Protein AF-S3P0V4-F1 (afdb_monomer_lite)

Secondary structure (DSSP, 8-state):
--HHHHHHHTT------SSPPP-----HHHHHHHHHHHHHHHHHS-HHHHHHHHHHHHHHTS---HHHHHHHHTS-HHHHHHHHHHHHHHHHHHHT-----S--

Radius of gyration: 16.12 Å; chains: 1; bounding box: 32×34×45 Å

pLDDT: mean 82.5, std 16.42, range [32.19, 96.06]

Foldseek 3Di:
DPVVVVCVVVPPPPLPAPADADPDPDDVVNVVVVVVVLVVCCVPDDPLLVVLSVLLCCCRPSNDDLVVVCVVVVHDSVVSVVSPVVNVVVVCVVVVPPDPPDDD

Sequence (104 aa):
MLGHLIDTANGIVVDKRERVAPLCKITDSHADAVSDMLEDLMKIENEKVKKWLKVVVMFYVEFKSEATIAKKLGVSEYSVTRDKMLGMVRLATKYKFRSRIIGA

Organism: NCBI:txid421052

Structure (mmCIF, N/CA/C/O backbone):
data_AF-S3P0V4-F1
#
_entry.id   AF-S3P0V4-F1
#
loop_
_atom_site.group_PDB
_atom_site.id
_atom_site.type_symbol
_atom_site.label_atom_id
_atom_site.label_alt_id
_atom_site.label_comp_id
_atom_site.label_asym_id
_atom_site.label_entity_id
_atom_site.label_seq_id
_atom_site.pdbx_PDB_ins_code
_atom_site.Cartn_x
_atom_site.Cartn_y
_atom_site.Cartn_z
_atom_site.occupancy
_atom_site.B_iso_or_equiv
_atom_site.auth_seq_id
_atom_site.auth_comp_id
_atom_site.auth_asym_id
_atom_site.auth_atom_id
_atom_site.pdbx_PDB_model_num
ATOM 1 N N . MET A 1 1 ? -1.364 16.257 -26.111 1.00 50.22 1 MET A N 1
ATOM 2 C CA . MET A 1 1 ? -2.384 15.350 -25.532 1.00 50.22 1 MET A CA 1
ATOM 3 C C . MET A 1 1 ? -2.886 14.254 -26.485 1.00 50.22 1 MET A C 1
ATOM 5 O O . MET A 1 1 ? -3.513 13.333 -25.992 1.00 50.22 1 MET A O 1
ATOM 9 N N . LEU A 1 2 ? -2.583 14.275 -27.795 1.00 50.94 2 LEU A N 1
ATOM 10 C CA . LEU A 1 2 ? -3.009 13.222 -28.742 1.00 50.94 2 LEU A CA 1
ATOM 11 C C . LEU A 1 2 ? -2.104 11.970 -28.782 1.00 50.94 2 LEU A C 1
ATOM 13 O O . LEU A 1 2 ? -2.609 10.879 -29.014 1.00 50.94 2 LEU A O 1
ATOM 17 N N . GLY A 1 3 ? -0.80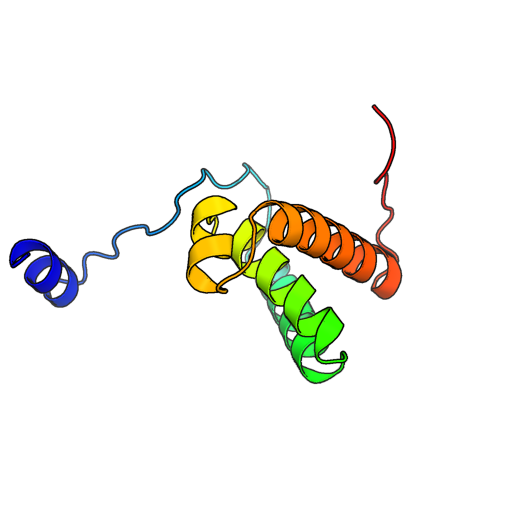0 12.093 -28.498 1.00 52.12 3 GLY A N 1
ATOM 18 C CA . GLY A 1 3 ? 0.141 10.958 -28.548 1.00 52.12 3 GLY A CA 1
ATOM 19 C C . GLY A 1 3 ? -0.162 9.843 -27.538 1.00 52.12 3 GLY A C 1
ATOM 20 O O . GLY A 1 3 ? -0.197 8.676 -27.903 1.00 52.12 3 GLY A O 1
ATOM 21 N N . HIS A 1 4 ? -0.521 10.196 -26.298 1.00 54.59 4 HIS A N 1
ATOM 22 C CA . HIS A 1 4 ? -0.850 9.207 -25.262 1.00 54.59 4 HIS A CA 1
ATOM 23 C C . HIS A 1 4 ? -2.091 8.355 -25.570 1.00 54.59 4 HIS A C 1
ATOM 25 O O . HIS A 1 4 ? -2.173 7.217 -25.112 1.00 54.59 4 HIS A O 1
ATOM 31 N N . LEU A 1 5 ? -3.056 8.878 -26.335 1.00 53.41 5 LEU A N 1
ATOM 32 C CA . LEU A 1 5 ? -4.230 8.106 -26.757 1.00 53.41 5 LEU A CA 1
ATOM 33 C C . LEU A 1 5 ? -3.859 7.069 -27.827 1.00 53.41 5 LEU A C 1
ATOM 35 O O . LEU A 1 5 ? -4.392 5.963 -27.808 1.00 53.41 5 LEU A O 1
ATOM 39 N N . ILE A 1 6 ? -2.904 7.399 -28.701 1.00 54.59 6 ILE A N 1
ATOM 40 C CA . ILE A 1 6 ? -2.381 6.497 -29.735 1.00 54.59 6 ILE A CA 1
ATOM 41 C C . ILE A 1 6 ? -1.528 5.388 -29.098 1.00 54.59 6 ILE A C 1
ATOM 43 O O . ILE A 1 6 ? -1.699 4.221 -29.437 1.00 54.59 6 ILE A O 1
ATOM 47 N N . ASP A 1 7 ? -0.701 5.714 -28.100 1.00 49.97 7 ASP A N 1
ATOM 48 C CA . ASP A 1 7 ? 0.094 4.717 -27.361 1.00 49.97 7 ASP A CA 1
ATOM 49 C C . ASP A 1 7 ? -0.784 3.750 -26.550 1.00 49.97 7 ASP A C 1
ATOM 51 O O . ASP A 1 7 ? -0.477 2.563 -26.440 1.00 49.97 7 ASP A O 1
ATOM 55 N N . THR A 1 8 ? -1.920 4.241 -26.036 1.00 54.81 8 THR A N 1
ATOM 56 C CA . THR A 1 8 ? -2.909 3.412 -25.328 1.00 54.81 8 THR A CA 1
ATOM 57 C C . THR A 1 8 ? -3.647 2.467 -26.286 1.00 54.81 8 THR A C 1
ATOM 59 O O . THR A 1 8 ? -3.943 1.335 -25.911 1.00 54.81 8 THR A O 1
ATOM 62 N N . ALA A 1 9 ? -3.915 2.892 -27.527 1.00 53.53 9 ALA A N 1
ATOM 63 C CA . ALA A 1 9 ? -4.542 2.056 -28.556 1.00 53.53 9 ALA A CA 1
ATOM 64 C C . ALA A 1 9 ? -3.581 1.008 -29.155 1.00 53.53 9 ALA A C 1
ATOM 66 O O . ALA A 1 9 ? -4.020 -0.071 -29.545 1.00 53.53 9 ALA A O 1
ATOM 67 N N . ASN A 1 10 ? -2.274 1.294 -29.178 1.00 51.91 10 ASN A N 1
ATOM 68 C CA . ASN A 1 10 ? -1.232 0.421 -29.733 1.00 51.91 10 ASN A CA 1
ATOM 69 C C . ASN A 1 10 ? -0.665 -0.610 -28.734 1.00 51.91 10 ASN A C 1
ATOM 71 O O . ASN A 1 10 ? 0.336 -1.261 -29.026 1.00 51.91 10 ASN A O 1
ATOM 75 N N . GLY A 1 11 ? -1.274 -0.769 -27.554 1.00 48.06 11 GLY A N 1
ATOM 76 C CA . GLY A 1 11 ? -0.865 -1.786 -26.576 1.00 48.06 11 GLY A CA 1
ATOM 77 C C . GLY A 1 11 ? 0.485 -1.516 -25.901 1.00 48.06 11 GLY A C 1
ATOM 78 O O . GLY A 1 11 ? 1.044 -2.415 -25.272 1.00 48.06 11 GLY A O 1
ATOM 79 N N . ILE A 1 12 ? 1.013 -0.291 -25.997 1.00 52.91 12 ILE A N 1
ATOM 80 C CA . ILE A 1 12 ? 2.235 0.098 -25.295 1.00 52.91 12 ILE A CA 1
ATOM 81 C C . ILE A 1 12 ? 1.869 0.270 -23.820 1.00 52.91 12 ILE A C 1
ATOM 83 O O . ILE A 1 12 ? 1.309 1.285 -23.400 1.00 52.91 12 ILE A O 1
ATOM 87 N N . VAL A 1 13 ? 2.160 -0.755 -23.017 1.00 57.25 13 VAL A N 1
ATOM 88 C CA . VAL A 1 13 ? 2.010 -0.707 -21.560 1.00 57.25 13 VAL A CA 1
ATOM 89 C C . VAL A 1 13 ? 3.055 0.265 -21.015 1.00 57.25 13 VAL A C 1
ATOM 91 O O . VAL A 1 13 ? 4.194 -0.101 -20.741 1.00 57.25 13 VAL A O 1
ATOM 94 N N . VAL A 1 14 ? 2.676 1.537 -20.898 1.00 62.88 14 VAL A N 1
ATOM 95 C CA . VAL A 1 14 ? 3.517 2.550 -20.261 1.00 62.88 14 VAL A CA 1
ATOM 96 C C . VAL A 1 14 ? 3.599 2.220 -18.778 1.00 62.88 14 VAL A C 1
ATOM 98 O O . VAL A 1 14 ? 2.584 2.216 -18.077 1.00 62.88 14 VAL A O 1
ATOM 101 N N . ASP A 1 15 ? 4.812 1.951 -18.305 1.00 71.06 15 ASP A N 1
ATOM 102 C CA . ASP A 1 15 ? 5.086 1.796 -16.885 1.00 71.06 15 ASP A CA 1
ATOM 103 C C . ASP A 1 15 ? 4.685 3.082 -16.143 1.00 71.06 15 ASP A C 1
ATOM 105 O O . ASP A 1 15 ? 5.227 4.160 -16.387 1.00 71.06 15 ASP A O 1
ATOM 109 N N . LYS A 1 16 ? 3.688 2.979 -15.257 1.00 81.12 16 LYS A N 1
ATOM 110 C CA . LYS A 1 16 ? 3.168 4.111 -14.472 1.00 81.12 16 LYS A CA 1
ATOM 111 C C . LYS A 1 16 ? 3.828 4.226 -13.100 1.00 81.12 16 LYS A C 1
ATOM 113 O O . LYS A 1 16 ? 3.356 5.021 -12.280 1.00 81.12 16 LYS A O 1
ATOM 118 N N . ARG A 1 17 ? 4.852 3.425 -12.806 1.00 82.69 17 ARG A N 1
ATOM 119 C CA . ARG A 1 17 ? 5.587 3.503 -11.542 1.00 82.69 17 ARG A CA 1
ATOM 120 C C . ARG A 1 17 ? 6.342 4.827 -11.467 1.00 82.69 17 ARG A C 1
ATOM 122 O O . ARG A 1 17 ? 6.987 5.250 -12.416 1.00 82.69 17 ARG A O 1
ATOM 129 N N . GLU A 1 18 ? 6.251 5.489 -10.320 1.00 89.19 18 GLU A N 1
ATOM 130 C CA . GLU A 1 18 ? 6.987 6.735 -10.045 1.00 89.19 18 GLU A CA 1
ATOM 131 C C . GLU A 1 18 ? 8.268 6.467 -9.256 1.00 89.19 18 GLU A C 1
ATOM 133 O O . GLU A 1 18 ? 9.124 7.338 -9.120 1.00 89.19 18 GLU A O 1
ATOM 138 N N . ARG A 1 19 ? 8.383 5.261 -8.698 1.00 88.94 19 ARG A N 1
ATOM 139 C CA . ARG A 1 19 ? 9.516 4.819 -7.896 1.00 88.94 19 ARG A CA 1
ATOM 140 C C . ARG A 1 19 ? 10.019 3.483 -8.418 1.00 88.94 19 ARG A C 1
ATOM 142 O O . ARG A 1 19 ? 9.250 2.647 -8.887 1.00 88.94 19 ARG A O 1
ATOM 149 N N . VAL A 1 20 ? 11.324 3.282 -8.293 1.00 82.12 20 VAL A N 1
ATOM 150 C CA . VAL A 1 20 ? 11.972 2.019 -8.645 1.00 82.12 20 VAL A CA 1
ATOM 151 C C . VAL A 1 20 ? 11.527 0.937 -7.661 1.00 82.12 20 VAL A C 1
ATOM 153 O O . VAL A 1 20 ? 11.511 1.155 -6.446 1.00 82.12 20 VAL A O 1
ATOM 156 N N . ALA A 1 21 ? 11.154 -0.227 -8.191 1.00 81.00 21 ALA A N 1
ATOM 157 C CA . ALA A 1 21 ? 10.827 -1.384 -7.372 1.00 81.00 21 ALA A CA 1
ATOM 158 C C . ALA A 1 21 ? 12.086 -1.921 -6.667 1.00 81.00 21 ALA A C 1
ATOM 160 O O . ALA A 1 21 ? 13.161 -1.942 -7.271 1.00 81.00 21 ALA A O 1
ATOM 161 N N . PRO A 1 22 ? 11.989 -2.364 -5.403 1.00 80.06 22 PRO A N 1
ATOM 162 C CA . PRO A 1 22 ? 13.121 -2.969 -4.723 1.00 80.06 22 PRO A CA 1
ATOM 163 C C . PRO A 1 22 ? 13.533 -4.259 -5.437 1.00 80.06 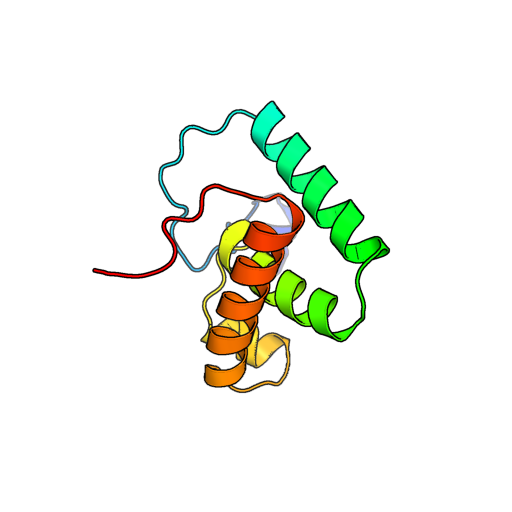22 PRO A C 1
ATOM 165 O O . PRO A 1 22 ? 12.687 -5.043 -5.872 1.00 80.06 22 PRO A O 1
ATOM 168 N N . LEU A 1 23 ? 14.841 -4.499 -5.509 1.00 77.12 23 LEU A N 1
ATOM 169 C CA . LEU A 1 23 ? 15.390 -5.762 -5.989 1.00 77.12 23 LEU A CA 1
ATOM 170 C C . LEU A 1 23 ? 15.073 -6.848 -4.956 1.00 77.12 23 LEU A C 1
ATOM 172 O O . LEU A 1 23 ? 15.777 -7.000 -3.958 1.00 77.12 23 LEU A O 1
ATOM 176 N N . CYS A 1 24 ? 13.979 -7.572 -5.166 1.00 72.25 24 CYS A N 1
ATOM 177 C CA . CYS A 1 24 ? 13.551 -8.657 -4.296 1.00 72.25 24 CYS A CA 1
ATOM 178 C C . CYS A 1 24 ? 13.520 -9.978 -5.065 1.00 72.25 24 CYS A C 1
ATOM 180 O O . CYS A 1 24 ? 13.115 -10.042 -6.222 1.00 72.25 24 CYS A O 1
ATOM 182 N N . LYS A 1 25 ? 13.975 -11.046 -4.403 1.00 76.19 25 LYS A N 1
ATOM 183 C CA . LYS A 1 25 ? 13.851 -12.417 -4.902 1.00 76.19 25 LYS A CA 1
ATOM 184 C C . LYS A 1 25 ? 12.511 -12.974 -4.428 1.00 76.19 25 LYS A C 1
ATOM 186 O O . LYS A 1 25 ? 12.464 -13.721 -3.454 1.00 76.19 25 LYS A O 1
ATOM 191 N N . ILE A 1 26 ? 11.429 -12.541 -5.066 1.00 83.31 26 ILE A N 1
ATOM 192 C CA . ILE A 1 26 ? 10.104 -13.143 -4.894 1.00 83.31 26 ILE A CA 1
ATOM 193 C C . ILE A 1 26 ? 9.789 -14.000 -6.120 1.00 83.31 26 ILE A C 1
ATOM 195 O O . ILE A 1 26 ? 10.213 -13.678 -7.226 1.00 83.31 26 ILE A O 1
ATOM 199 N N . THR A 1 27 ? 9.103 -15.115 -5.902 1.00 89.31 27 THR A N 1
ATOM 200 C CA . THR A 1 27 ? 8.559 -15.964 -6.966 1.00 89.31 27 THR A CA 1
ATOM 201 C C . THR A 1 27 ? 7.106 -15.574 -7.202 1.00 89.31 27 THR A C 1
ATOM 203 O O . THR A 1 27 ? 6.493 -14.961 -6.324 1.00 89.31 27 THR A O 1
ATOM 206 N N . ASP A 1 28 ? 6.535 -15.980 -8.333 1.00 88.25 28 ASP A N 1
ATOM 207 C CA . ASP A 1 28 ? 5.120 -15.732 -8.643 1.00 88.25 28 ASP A CA 1
ATOM 208 C C . ASP A 1 28 ? 4.206 -16.275 -7.534 1.00 88.25 28 ASP A C 1
ATOM 210 O O . ASP A 1 28 ? 3.341 -15.566 -7.038 1.00 88.25 28 ASP A O 1
ATOM 214 N N . SER A 1 29 ? 4.520 -1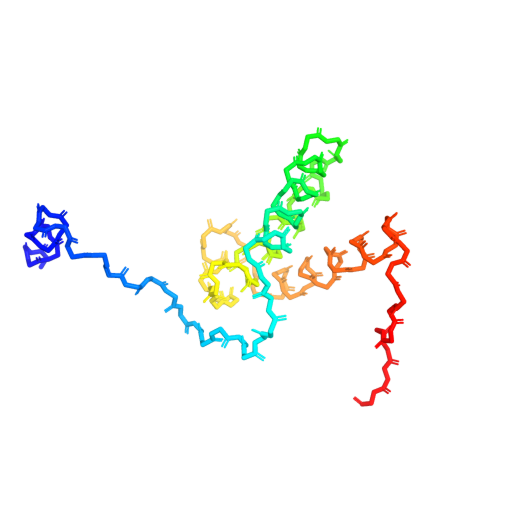7.458 -6.995 1.00 89.69 29 SER A N 1
ATOM 215 C CA . SER A 1 29 ? 3.804 -18.035 -5.849 1.00 89.69 29 SER A CA 1
ATOM 216 C C . SER A 1 29 ? 3.846 -17.177 -4.578 1.00 89.69 29 SER A C 1
ATOM 218 O O . SER A 1 29 ? 2.881 -17.149 -3.816 1.00 89.69 29 SER A O 1
ATOM 220 N N . HIS A 1 30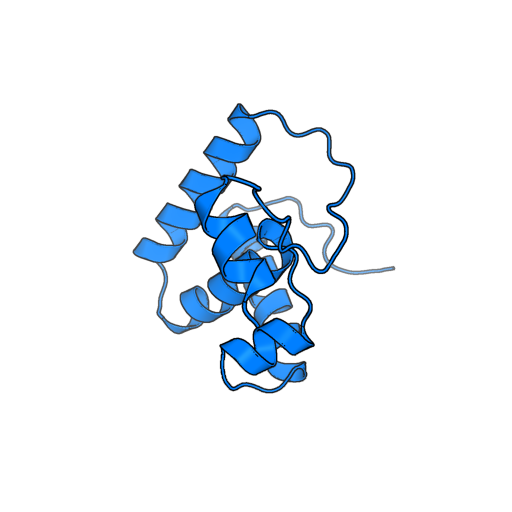 ? 4.950 -16.467 -4.322 1.00 86.94 30 HIS A N 1
ATOM 221 C CA . HIS A 1 30 ? 5.019 -15.523 -3.207 1.00 86.94 30 HIS A CA 1
ATOM 222 C C . HIS A 1 30 ? 4.184 -14.271 -3.492 1.00 86.94 30 HIS A C 1
ATOM 224 O O . HIS A 1 30 ? 3.587 -13.725 -2.567 1.00 86.94 30 HIS A O 1
ATOM 230 N N . ALA A 1 31 ? 4.143 -13.813 -4.747 1.00 86.44 31 ALA A N 1
ATOM 231 C CA . ALA A 1 31 ? 3.331 -12.671 -5.148 1.00 86.44 31 ALA A CA 1
ATOM 232 C C . ALA A 1 31 ? 1.831 -12.985 -5.031 1.00 86.44 31 ALA A C 1
ATOM 234 O O . ALA A 1 31 ? 1.105 -12.196 -4.426 1.00 86.44 31 ALA A O 1
ATOM 235 N N . ASP A 1 32 ? 1.400 -14.158 -5.500 1.00 89.31 32 ASP A N 1
ATOM 236 C CA . ASP A 1 32 ? 0.016 -14.631 -5.401 1.00 89.31 32 ASP A CA 1
ATOM 237 C C . ASP A 1 32 ? -0.425 -14.734 -3.938 1.00 89.31 32 ASP A C 1
ATOM 239 O O . ASP A 1 32 ? -1.437 -14.154 -3.546 1.00 89.31 32 ASP A O 1
ATOM 243 N N . ALA A 1 33 ? 0.399 -15.350 -3.082 1.00 88.69 33 ALA A N 1
ATOM 244 C CA . ALA A 1 33 ? 0.103 -15.460 -1.655 1.00 88.69 33 ALA A CA 1
ATOM 245 C C . ALA A 1 33 ? -0.035 -14.089 -0.965 1.00 88.69 33 ALA A C 1
ATOM 247 O O . ALA A 1 33 ? -0.883 -13.909 -0.089 1.00 88.69 33 ALA A O 1
ATOM 248 N N . VAL A 1 34 ? 0.792 -13.105 -1.342 1.00 88.06 34 VAL A N 1
ATOM 249 C CA . VAL A 1 34 ? 0.681 -11.733 -0.819 1.00 88.06 34 VAL A CA 1
ATOM 250 C C . VAL A 1 34 ? -0.570 -11.036 -1.359 1.00 88.06 34 VAL A C 1
ATOM 252 O O . VAL A 1 34 ? -1.201 -10.288 -0.611 1.00 88.06 34 VAL A O 1
ATOM 255 N N . SER A 1 35 ? -0.944 -11.280 -2.616 1.00 88.44 35 SER A N 1
ATOM 256 C CA . SER A 1 35 ? -2.166 -10.735 -3.215 1.00 88.44 35 SER A CA 1
ATOM 257 C C . SER A 1 35 ? -3.406 -11.243 -2.482 1.00 88.44 35 SER A C 1
ATOM 259 O O . SER A 1 35 ? -4.180 -10.435 -1.968 1.00 88.44 35 SER A O 1
ATOM 261 N N . ASP A 1 36 ? -3.526 -12.562 -2.315 1.00 91.31 36 ASP A N 1
ATOM 262 C CA . ASP A 1 36 ? -4.633 -13.203 -1.595 1.00 91.31 36 ASP A CA 1
ATOM 263 C C . ASP A 1 36 ? -4.748 -12.675 -0.159 1.00 91.31 36 ASP A C 1
ATOM 265 O O . ASP A 1 36 ? -5.829 -12.323 0.320 1.00 91.31 36 ASP A O 1
ATOM 269 N N . MET A 1 37 ? -3.605 -12.542 0.520 1.00 90.50 37 MET A N 1
ATOM 270 C CA . MET A 1 37 ? -3.522 -12.001 1.875 1.00 90.50 37 MET A CA 1
ATOM 271 C C . MET A 1 37 ? -4.039 -10.554 1.967 1.00 90.50 37 MET A C 1
ATOM 273 O O . MET A 1 37 ? -4.704 -10.188 2.943 1.00 90.50 37 MET A O 1
ATOM 277 N N . LEU A 1 38 ? -3.707 -9.705 0.990 1.00 89.75 38 LEU A N 1
ATOM 278 C CA . LEU A 1 38 ? -4.156 -8.311 0.944 1.00 89.75 38 LEU A CA 1
ATOM 279 C C . LEU A 1 38 ? -5.641 -8.207 0.581 1.00 89.75 38 LEU A C 1
ATOM 281 O O . LEU A 1 38 ? -6.349 -7.383 1.166 1.00 89.75 38 LEU A O 1
ATOM 285 N N . GLU A 1 39 ? -6.125 -9.040 -0.338 1.00 91.75 39 GLU A N 1
ATOM 286 C CA . GLU A 1 39 ? -7.539 -9.095 -0.706 1.00 91.75 39 GLU A CA 1
ATOM 287 C C . GLU A 1 39 ? -8.426 -9.515 0.466 1.00 91.75 39 GLU A C 1
ATOM 289 O O . GLU A 1 39 ? -9.465 -8.892 0.707 1.00 91.75 39 GLU A O 1
ATOM 294 N N . ASP A 1 40 ? -8.013 -10.533 1.221 1.00 91.50 40 ASP A N 1
ATOM 295 C CA . ASP A 1 40 ? -8.743 -10.994 2.401 1.00 91.50 40 ASP A CA 1
ATOM 296 C C . ASP A 1 40 ? -8.827 -9.898 3.475 1.00 91.50 40 ASP A C 1
ATOM 298 O O . ASP A 1 40 ? -9.900 -9.580 4.001 1.00 91.50 40 ASP A O 1
ATOM 302 N N . LEU A 1 41 ? -7.716 -9.198 3.722 1.00 89.44 41 LEU A N 1
ATOM 303 C CA . LEU A 1 41 ? -7.699 -8.065 4.647 1.00 89.44 41 LEU A CA 1
ATOM 304 C C . LEU A 1 41 ? -8.632 -6.928 4.227 1.00 89.44 41 LEU A C 1
ATOM 306 O O . LEU A 1 41 ? -9.294 -6.330 5.077 1.00 89.44 41 LEU A O 1
ATOM 310 N N . MET A 1 42 ? -8.705 -6.626 2.932 1.00 89.38 42 MET A N 1
ATOM 311 C CA . MET A 1 42 ? -9.597 -5.585 2.420 1.00 89.38 42 MET A CA 1
ATOM 312 C C . MET A 1 42 ? -11.081 -5.952 2.570 1.00 89.38 42 MET A C 1
ATOM 314 O O . MET A 1 42 ? -11.920 -5.048 2.623 1.00 89.38 42 MET A O 1
ATOM 318 N N . LYS A 1 43 ? -11.414 -7.245 2.682 1.00 92.00 43 LYS A N 1
ATOM 319 C CA . LYS A 1 43 ? -12.781 -7.730 2.932 1.00 92.00 43 LYS A CA 1
ATOM 320 C C . LYS A 1 43 ? -13.145 -7.692 4.418 1.00 92.00 43 LYS A C 1
ATOM 322 O O . LYS A 1 43 ? -14.252 -7.276 4.752 1.00 92.00 43 LYS A O 1
ATOM 327 N N . ILE A 1 44 ? -12.226 -8.094 5.298 1.00 91.69 44 ILE A N 1
ATOM 328 C CA . ILE A 1 44 ? -12.518 -8.336 6.723 1.00 91.69 44 ILE A CA 1
ATOM 329 C C . ILE A 1 44 ? -12.335 -7.088 7.600 1.00 91.69 44 ILE A C 1
ATOM 331 O O . ILE A 1 44 ? -13.045 -6.914 8.591 1.00 91.69 44 ILE A O 1
ATOM 335 N N . GLU A 1 45 ? -11.354 -6.237 7.300 1.00 91.12 45 GLU A N 1
ATOM 336 C CA . GLU A 1 45 ? -10.980 -5.140 8.198 1.00 91.12 45 GLU A CA 1
ATOM 337 C C . GLU A 1 45 ? -11.976 -3.968 8.161 1.00 91.12 45 GLU A C 1
ATOM 339 O O . GLU A 1 45 ? -12.808 -3.839 7.266 1.00 91.12 45 GLU A O 1
ATOM 344 N N . ASN A 1 46 ? -11.889 -3.070 9.144 1.00 93.88 46 ASN A N 1
ATOM 345 C CA . ASN A 1 46 ? -12.731 -1.875 9.191 1.00 93.88 46 ASN A CA 1
ATOM 346 C C . ASN A 1 46 ? -12.293 -0.808 8.165 1.00 93.88 46 ASN A C 1
ATOM 348 O O . ASN A 1 46 ? -11.157 -0.797 7.691 1.00 93.88 46 ASN A O 1
ATOM 352 N N . GLU A 1 47 ? -13.172 0.153 7.868 1.00 93.38 47 GLU A N 1
ATOM 353 C CA . GLU A 1 47 ? -12.915 1.204 6.865 1.00 93.38 47 GLU A CA 1
ATOM 354 C C . GLU A 1 47 ? -11.645 2.029 7.135 1.00 93.38 47 GLU A C 1
ATOM 356 O O . GLU A 1 47 ? -10.934 2.434 6.213 1.00 93.38 47 GLU A O 1
ATOM 361 N N . LYS A 1 48 ? -11.303 2.237 8.412 1.00 92.81 48 LYS A N 1
ATOM 362 C CA . LYS A 1 48 ? -10.087 2.961 8.797 1.00 92.81 48 LYS A CA 1
ATOM 363 C C . LYS A 1 48 ? -8.827 2.193 8.391 1.00 92.81 48 LYS A C 1
ATOM 365 O O . LYS A 1 48 ? -7.915 2.775 7.810 1.00 92.81 48 LYS A O 1
ATOM 370 N N . VAL A 1 49 ? -8.785 0.892 8.668 1.00 92.38 49 VAL A N 1
ATOM 371 C CA . VAL A 1 49 ? -7.669 0.015 8.303 1.00 92.38 49 VAL A CA 1
ATOM 372 C C . VAL A 1 49 ? -7.610 -0.177 6.792 1.00 92.38 49 VAL A C 1
ATOM 374 O O . VAL A 1 49 ? -6.521 -0.107 6.229 1.00 92.38 49 VAL A O 1
ATOM 377 N N . LYS A 1 50 ? -8.753 -0.313 6.109 1.00 94.25 50 LYS A N 1
ATOM 378 C CA . LYS A 1 50 ? -8.794 -0.351 4.637 1.00 94.25 50 LYS A CA 1
ATOM 379 C C . LYS A 1 50 ? -8.150 0.887 4.020 1.00 94.25 50 LYS A C 1
ATOM 381 O O . LYS 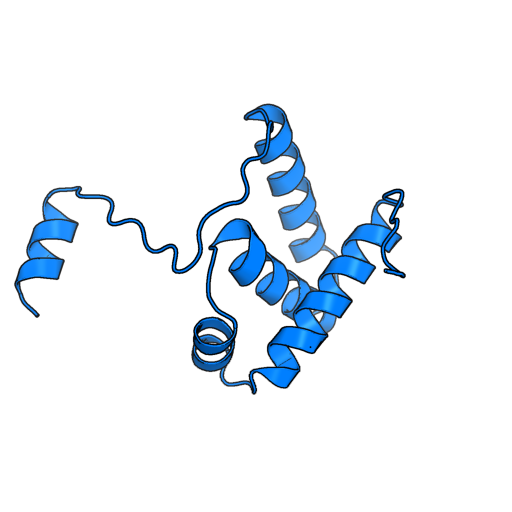A 1 50 ? -7.401 0.768 3.053 1.00 94.25 50 LYS A O 1
ATOM 386 N N . LYS A 1 51 ? -8.372 2.076 4.595 1.00 94.19 51 LYS A N 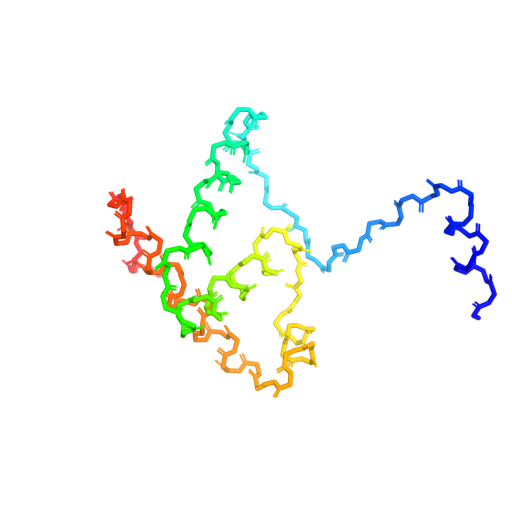1
ATOM 387 C CA . LYS A 1 51 ? -7.701 3.307 4.149 1.00 94.19 51 LYS A CA 1
ATOM 388 C C . LYS A 1 51 ? -6.178 3.212 4.290 1.00 94.19 51 LYS A C 1
ATOM 390 O O . LYS A 1 51 ? -5.464 3.584 3.361 1.00 94.19 51 LYS A O 1
ATOM 395 N N . TRP A 1 52 ? -5.682 2.691 5.410 1.00 95.12 52 TRP A N 1
ATOM 396 C CA . TRP A 1 52 ? -4.246 2.481 5.618 1.00 95.12 52 TRP A CA 1
ATOM 397 C C . TRP A 1 52 ? -3.663 1.470 4.631 1.00 95.12 52 TRP A C 1
ATOM 399 O O . TRP A 1 52 ? -2.646 1.743 3.996 1.00 95.12 52 TRP A O 1
ATOM 409 N N . LEU A 1 53 ? -4.333 0.331 4.443 1.00 94.25 53 LEU A N 1
ATOM 410 C CA . LEU A 1 53 ? -3.916 -0.701 3.494 1.00 94.25 53 LEU A CA 1
ATOM 411 C C . LEU A 1 53 ? -3.914 -0.175 2.059 1.00 94.25 53 LEU A C 1
ATOM 413 O O . LEU A 1 53 ? -2.968 -0.427 1.322 1.00 94.25 53 LEU A O 1
ATOM 417 N N . LYS A 1 54 ? -4.897 0.645 1.680 1.00 94.69 54 LYS A N 1
ATOM 418 C CA . LYS A 1 54 ? -4.928 1.310 0.372 1.00 94.69 54 LYS A CA 1
ATOM 419 C C . LYS A 1 54 ? -3.691 2.181 0.140 1.00 94.69 54 LYS A C 1
ATOM 421 O O . LYS A 1 54 ? -3.121 2.146 -0.947 1.00 94.69 54 LYS A O 1
ATOM 426 N N . VAL A 1 55 ? -3.248 2.927 1.154 1.00 95.62 55 VAL A N 1
ATOM 427 C CA . VAL A 1 55 ? -2.001 3.706 1.084 1.00 95.62 55 VAL A CA 1
ATOM 428 C C . VAL A 1 55 ? -0.781 2.789 0.946 1.00 95.62 55 VAL A C 1
ATOM 430 O O . VAL A 1 55 ? 0.084 3.056 0.114 1.00 95.62 55 VAL A O 1
ATOM 433 N N . VAL A 1 56 ? -0.720 1.694 1.711 1.00 94.25 56 VAL A N 1
ATOM 434 C CA . VAL A 1 56 ? 0.364 0.698 1.624 1.00 94.25 56 VAL A CA 1
ATOM 435 C C . VAL A 1 56 ? 0.443 0.082 0.226 1.00 94.25 56 VAL A C 1
ATOM 437 O O . VAL A 1 56 ? 1.534 0.018 -0.332 1.00 94.25 56 VAL A O 1
ATOM 440 N N . VAL A 1 57 ? -0.689 -0.303 -0.366 1.00 93.50 57 VAL A N 1
ATOM 441 C CA . VAL A 1 57 ? -0.766 -0.868 -1.723 1.00 93.50 57 VAL A CA 1
ATOM 442 C C . VAL A 1 57 ? -0.288 0.151 -2.758 1.00 93.50 57 VAL A C 1
ATOM 444 O O . VAL A 1 57 ? 0.619 -0.141 -3.536 1.00 93.50 57 VAL A O 1
ATOM 447 N N . MET A 1 58 ? -0.808 1.382 -2.730 1.00 93.75 58 MET A N 1
ATOM 448 C CA . MET A 1 58 ? -0.370 2.422 -3.671 1.00 93.75 58 MET A CA 1
ATOM 449 C C . MET A 1 58 ? 1.128 2.727 -3.546 1.00 93.75 58 MET A C 1
ATOM 451 O O . MET A 1 58 ? 1.806 2.989 -4.540 1.00 93.75 58 MET A O 1
ATOM 455 N N . PHE A 1 59 ? 1.666 2.686 -2.327 1.00 93.75 59 PHE A N 1
ATOM 456 C CA . PHE A 1 59 ? 3.076 2.955 -2.104 1.00 93.75 59 PHE A CA 1
ATOM 457 C C . PHE A 1 59 ? 3.957 1.770 -2.516 1.00 93.75 59 PHE A C 1
ATOM 459 O O . PHE A 1 59 ? 4.854 1.955 -3.332 1.00 93.75 59 PHE A O 1
ATOM 466 N N . TYR A 1 60 ? 3.743 0.572 -1.970 1.00 90.50 60 TYR A N 1
ATOM 467 C CA . TYR A 1 60 ? 4.655 -0.571 -2.124 1.00 90.50 60 TYR A CA 1
ATOM 468 C C . TYR A 1 60 ? 4.371 -1.461 -3.338 1.00 90.50 60 TYR A C 1
ATOM 470 O O . TYR A 1 60 ? 5.293 -2.137 -3.783 1.00 90.50 60 TYR A O 1
ATOM 478 N N . VAL A 1 61 ? 3.147 -1.453 -3.873 1.00 88.19 61 VAL A N 1
ATOM 479 C CA . VAL A 1 61 ? 2.743 -2.291 -5.017 1.00 88.19 61 VAL A CA 1
ATOM 480 C C . VAL A 1 61 ? 2.632 -1.461 -6.295 1.00 88.19 61 VAL A C 1
ATOM 482 O O . VAL A 1 61 ? 3.198 -1.828 -7.318 1.00 88.19 61 VAL A O 1
ATOM 485 N N . GLU A 1 62 ? 1.969 -0.299 -6.247 1.00 90.00 62 GLU A N 1
ATOM 486 C CA . GLU A 1 62 ? 1.854 0.595 -7.418 1.00 90.00 62 GLU A CA 1
ATOM 487 C C . GLU A 1 62 ? 3.070 1.531 -7.592 1.00 90.00 62 GLU A C 1
ATOM 489 O O . GLU A 1 62 ? 3.156 2.271 -8.574 1.00 90.00 62 GLU A O 1
ATOM 494 N N . PHE A 1 63 ? 4.004 1.528 -6.634 1.00 90.88 63 PHE A N 1
ATOM 495 C CA . PHE A 1 63 ? 5.211 2.364 -6.620 1.00 90.88 63 PHE A CA 1
ATOM 496 C C . PHE A 1 63 ? 4.939 3.859 -6.836 1.00 90.88 63 PHE A C 1
ATOM 498 O O . PHE A 1 63 ? 5.687 4.555 -7.528 1.00 90.88 63 PHE A O 1
ATOM 505 N N . LYS A 1 64 ? 3.866 4.369 -6.228 1.00 93.06 64 LYS A N 1
ATOM 506 C CA . LYS A 1 64 ? 3.530 5.795 -6.240 1.00 93.06 64 LYS A CA 1
ATOM 507 C C . LYS A 1 64 ? 4.331 6.573 -5.202 1.00 93.06 64 LYS A C 1
ATOM 509 O O . LYS A 1 64 ? 4.762 6.025 -4.182 1.00 93.06 64 LYS A O 1
ATOM 514 N N . SER A 1 65 ? 4.561 7.854 -5.482 1.00 93.62 65 SER A N 1
ATOM 515 C CA . SER A 1 65 ? 5.123 8.798 -4.514 1.00 93.62 65 SER A CA 1
ATOM 516 C C . SER A 1 65 ? 4.074 9.214 -3.474 1.00 93.62 65 SER A C 1
ATOM 518 O O . SER A 1 65 ? 2.870 9.140 -3.728 1.00 93.62 65 SER A O 1
ATOM 520 N N . GLU A 1 66 ? 4.513 9.670 -2.297 1.00 94.06 66 GLU A N 1
ATOM 521 C CA . GLU A 1 66 ? 3.586 10.139 -1.253 1.00 94.06 66 GLU A CA 1
ATOM 522 C C . GLU A 1 66 ? 2.768 11.346 -1.721 1.00 94.06 66 GLU A C 1
ATOM 524 O O . GLU A 1 66 ? 1.561 11.377 -1.488 1.00 94.06 66 GLU A O 1
ATOM 529 N N . ALA A 1 67 ? 3.389 12.260 -2.472 1.00 95.19 67 ALA A N 1
ATOM 530 C CA . ALA A 1 67 ? 2.729 13.404 -3.097 1.00 95.19 67 ALA A CA 1
ATOM 531 C C . ALA A 1 67 ? 1.593 12.980 -4.047 1.00 95.19 67 ALA A C 1
ATOM 533 O O . ALA A 1 67 ? 0.478 13.505 -3.972 1.00 95.19 67 ALA A O 1
ATOM 534 N N . THR A 1 68 ? 1.824 11.981 -4.906 1.00 95.50 68 THR A N 1
ATOM 535 C CA . THR A 1 68 ? 0.776 11.470 -5.804 1.00 95.50 68 THR A CA 1
ATOM 536 C C . THR A 1 68 ? -0.360 10.809 -5.032 1.00 95.50 68 THR A C 1
ATOM 538 O O . THR A 1 68 ? -1.531 11.015 -5.359 1.00 95.50 68 THR A O 1
ATOM 541 N N . ILE A 1 69 ? -0.045 10.027 -3.997 1.00 95.38 69 ILE A N 1
ATOM 542 C CA . ILE A 1 69 ? -1.059 9.367 -3.163 1.00 95.38 69 ILE A CA 1
ATOM 543 C C . ILE A 1 69 ? -1.894 10.413 -2.417 1.00 95.38 69 ILE A C 1
ATOM 545 O O . ILE A 1 69 ? -3.123 10.330 -2.417 1.00 95.38 69 ILE A O 1
ATOM 549 N N . ALA A 1 70 ? -1.240 11.422 -1.841 1.00 95.81 70 ALA A N 1
ATOM 550 C CA . ALA A 1 70 ? -1.867 12.544 -1.151 1.00 95.81 70 ALA A CA 1
ATOM 551 C C . ALA A 1 70 ? -2.858 13.265 -2.072 1.00 95.81 70 ALA A C 1
ATOM 553 O O . ALA A 1 70 ? -4.033 13.416 -1.730 1.00 95.81 70 ALA A O 1
ATOM 554 N N . LYS A 1 71 ? -2.422 13.589 -3.297 1.00 95.81 71 LYS A N 1
ATOM 555 C CA . LYS A 1 71 ? -3.266 14.199 -4.330 1.00 95.81 71 LYS A CA 1
ATOM 556 C C . LYS A 1 71 ? -4.443 13.306 -4.735 1.00 95.81 71 LYS A C 1
ATOM 558 O O . LYS A 1 71 ? -5.561 13.795 -4.852 1.00 95.81 71 LYS A O 1
ATOM 563 N N . LYS A 1 72 ? -4.218 12.002 -4.930 1.00 94.25 72 LYS A N 1
ATOM 564 C CA . LYS A 1 72 ? -5.251 11.034 -5.349 1.00 94.25 72 LYS A CA 1
ATOM 565 C C . LYS A 1 72 ? -6.314 10.803 -4.271 1.00 94.25 72 LYS A C 1
ATOM 567 O O . LYS A 1 72 ? -7.465 10.538 -4.603 1.00 94.25 72 LYS A O 1
ATOM 572 N N . LEU A 1 73 ? -5.934 10.873 -2.996 1.00 93.00 73 LEU A N 1
ATOM 573 C CA . LEU A 1 73 ? -6.830 10.646 -1.859 1.00 93.00 73 LEU A CA 1
ATOM 574 C C . LEU A 1 73 ? -7.381 11.941 -1.239 1.00 93.00 73 LEU A C 1
ATOM 576 O O . LEU A 1 73 ? -8.206 11.855 -0.333 1.00 93.00 73 LEU A O 1
ATOM 580 N N . GLY A 1 74 ? -6.937 13.116 -1.698 1.00 94.50 74 GLY A N 1
ATOM 581 C CA . GLY A 1 74 ? -7.352 14.410 -1.148 1.00 94.50 74 GLY A CA 1
ATOM 582 C C . GLY A 1 74 ? -6.905 14.622 0.302 1.00 94.50 74 GLY A C 1
ATOM 583 O O . GLY A 1 74 ? -7.644 15.193 1.099 1.00 94.50 74 GLY A O 1
ATOM 584 N N . VAL A 1 75 ? -5.726 14.115 0.673 1.00 94.25 75 VAL A N 1
ATOM 585 C CA . VAL A 1 75 ? -5.168 14.206 2.036 1.00 94.25 75 VAL A CA 1
ATOM 586 C C . VAL A 1 75 ? -3.782 14.848 2.018 1.00 94.25 75 VAL A C 1
ATOM 588 O O . VAL A 1 75 ? -3.166 14.968 0.966 1.00 94.25 75 VAL A O 1
ATOM 591 N N . SER A 1 76 ? -3.267 15.244 3.183 1.00 96.06 76 SER A N 1
ATOM 592 C CA . SER A 1 76 ? -1.887 15.728 3.304 1.00 96.06 76 SER A CA 1
ATOM 593 C C . SER A 1 76 ? -0.865 14.598 3.153 1.00 96.06 76 SER A C 1
ATOM 595 O O . SER A 1 76 ? -1.130 13.464 3.559 1.00 96.06 76 SER A O 1
ATOM 597 N N . GLU A 1 77 ? 0.336 14.915 2.661 1.00 94.12 77 GLU A N 1
ATOM 598 C CA . GLU A 1 77 ? 1.460 13.963 2.599 1.00 94.12 77 GLU A CA 1
ATOM 599 C C . GLU A 1 77 ? 1.779 13.372 3.975 1.00 94.12 77 GLU A C 1
ATOM 601 O O . GLU A 1 77 ? 1.908 12.162 4.104 1.00 94.12 77 GLU A O 1
ATOM 606 N N . TYR A 1 78 ? 1.738 14.186 5.036 1.00 95.56 78 TYR A N 1
ATOM 607 C CA . TYR A 1 78 ? 1.884 13.700 6.413 1.00 95.56 78 TYR A CA 1
ATOM 608 C C . TYR A 1 78 ? 0.874 12.597 6.773 1.00 95.56 78 TYR A C 1
ATOM 610 O O . TYR A 1 78 ? 1.215 11.610 7.431 1.00 95.56 78 TYR A O 1
ATOM 618 N N . SER A 1 79 ? -0.381 12.734 6.328 1.00 94.19 79 SER A N 1
ATOM 619 C CA . SER A 1 79 ? -1.393 11.696 6.544 1.00 94.19 79 SER A CA 1
ATOM 620 C C . SER A 1 79 ? -1.051 10.419 5.786 1.00 94.19 79 SER A C 1
ATOM 622 O O . SER A 1 79 ? -1.260 9.338 6.326 1.00 94.19 79 SER A O 1
ATOM 624 N N . VAL A 1 80 ? -0.487 10.530 4.580 1.00 95.75 80 VAL A N 1
ATOM 625 C CA . VAL A 1 80 ? 0.004 9.384 3.803 1.00 95.75 80 VAL A CA 1
ATOM 626 C C . VAL A 1 80 ? 1.153 8.695 4.534 1.00 95.75 80 VAL A C 1
ATOM 628 O O . VAL A 1 80 ? 1.097 7.482 4.720 1.00 95.75 80 VAL A O 1
ATOM 631 N N . THR A 1 81 ? 2.155 9.438 5.010 1.00 94.94 81 THR A N 1
ATOM 632 C CA . THR A 1 81 ? 3.300 8.872 5.740 1.00 94.94 81 THR A CA 1
ATOM 633 C C . THR A 1 81 ? 2.846 8.120 6.996 1.00 94.94 81 THR A C 1
ATOM 635 O O . THR A 1 81 ? 3.275 6.989 7.240 1.00 94.94 81 THR A O 1
ATOM 638 N N . ARG A 1 82 ? 1.931 8.717 7.775 1.00 95.19 82 ARG A N 1
ATOM 639 C CA . ARG A 1 82 ? 1.350 8.100 8.975 1.00 95.19 82 ARG A CA 1
ATOM 640 C C . ARG A 1 82 ? 0.539 6.851 8.633 1.00 95.19 82 ARG A C 1
ATOM 642 O O . ARG A 1 82 ? 0.751 5.802 9.235 1.00 95.19 82 ARG A O 1
ATOM 649 N N . ASP A 1 83 ? -0.384 6.951 7.681 1.00 95.50 83 ASP A N 1
ATOM 650 C CA . ASP A 1 83 ? -1.281 5.854 7.307 1.00 95.50 83 ASP A CA 1
ATOM 651 C C . ASP A 1 83 ? -0.492 4.683 6.686 1.00 95.50 83 ASP A C 1
ATOM 653 O O . ASP A 1 83 ? -0.793 3.523 6.963 1.00 95.50 83 ASP A O 1
ATOM 657 N N . LYS A 1 84 ? 0.589 4.974 5.949 1.00 94.62 84 LYS A N 1
ATOM 658 C CA . LYS A 1 84 ? 1.562 3.984 5.464 1.00 94.62 84 LYS A CA 1
ATOM 659 C C . LYS A 1 84 ? 2.207 3.214 6.620 1.00 94.62 84 LYS A C 1
ATOM 661 O O . LYS A 1 84 ? 2.238 1.985 6.592 1.00 94.62 84 LYS A O 1
ATOM 666 N N . MET A 1 85 ? 2.704 3.912 7.645 1.00 93.44 85 MET A N 1
ATOM 667 C CA . MET A 1 85 ? 3.320 3.274 8.817 1.00 93.44 85 MET A CA 1
ATOM 668 C C . MET A 1 85 ? 2.306 2.417 9.587 1.00 93.44 85 MET A C 1
ATOM 670 O O . MET A 1 85 ? 2.588 1.261 9.901 1.00 93.44 85 MET A O 1
ATOM 674 N N . LEU A 1 86 ? 1.110 2.951 9.842 1.00 94.00 86 LEU A N 1
ATOM 675 C CA . LEU A 1 86 ? 0.045 2.235 10.550 1.00 94.00 86 LEU A CA 1
ATOM 676 C C . LEU A 1 86 ? -0.419 0.989 9.786 1.00 94.00 86 LEU A C 1
ATOM 678 O O . LEU A 1 86 ? -0.646 -0.054 10.398 1.00 94.00 86 LEU A O 1
ATOM 682 N N . GLY A 1 87 ? -0.496 1.064 8.455 1.00 93.25 87 GLY A N 1
ATOM 683 C CA . GLY A 1 87 ? -0.796 -0.086 7.607 1.00 93.25 87 GLY A CA 1
ATOM 684 C C . GLY A 1 87 ? 0.263 -1.187 7.719 1.00 93.25 87 GLY A C 1
ATOM 685 O O . GLY A 1 87 ? -0.084 -2.350 7.917 1.00 93.25 87 GLY A O 1
ATOM 686 N N . MET A 1 88 ? 1.552 -0.832 7.698 1.00 91.69 88 MET A N 1
ATOM 687 C CA . MET A 1 88 ? 2.643 -1.801 7.885 1.00 91.69 88 MET A CA 1
ATOM 688 C C . MET A 1 88 ? 2.618 -2.452 9.273 1.00 91.69 88 MET A C 1
ATOM 690 O O . MET A 1 88 ? 2.789 -3.666 9.389 1.00 91.69 88 MET A O 1
ATOM 694 N N . VAL A 1 89 ? 2.347 -1.675 10.326 1.00 90.88 89 VAL A N 1
ATOM 695 C CA . VAL A 1 89 ? 2.186 -2.203 11.692 1.00 90.88 89 VAL A CA 1
ATOM 696 C C . VAL A 1 89 ? 0.986 -3.151 11.770 1.00 90.88 89 VAL A C 1
ATOM 698 O O . VAL A 1 89 ? 1.073 -4.211 12.393 1.00 90.88 89 VAL A O 1
ATOM 701 N N . ARG A 1 90 ? -0.130 -2.832 11.104 1.00 90.94 90 ARG A N 1
ATOM 702 C CA . ARG A 1 90 ? -1.299 -3.721 11.060 1.00 90.94 90 ARG A CA 1
ATOM 703 C C . ARG A 1 90 ? -0.977 -5.054 10.381 1.00 90.94 90 ARG A C 1
ATOM 705 O O . ARG A 1 90 ? -1.349 -6.096 10.918 1.00 90.94 90 ARG A O 1
ATOM 712 N N . LEU A 1 91 ? -0.263 -5.026 9.255 1.00 90.12 91 LEU A N 1
ATOM 713 C CA . LEU A 1 91 ? 0.182 -6.233 8.550 1.00 90.12 91 LEU A CA 1
ATOM 714 C C . LEU A 1 91 ? 1.097 -7.090 9.433 1.00 90.12 91 LEU A C 1
ATOM 716 O O . LEU A 1 91 ? 0.847 -8.283 9.608 1.00 90.12 91 LEU A O 1
ATOM 720 N N . ALA A 1 92 ? 2.104 -6.467 10.052 1.00 87.75 92 ALA A N 1
ATOM 721 C CA . ALA A 1 92 ? 3.040 -7.146 10.945 1.00 87.75 92 ALA A CA 1
ATOM 722 C C . ALA A 1 92 ? 2.344 -7.794 12.148 1.00 87.75 92 ALA A C 1
ATOM 724 O O . ALA A 1 92 ? 2.623 -8.945 12.478 1.00 87.75 92 ALA A O 1
ATOM 725 N N . THR A 1 93 ? 1.407 -7.084 12.777 1.00 87.62 93 THR A N 1
ATOM 726 C CA . THR A 1 93 ? 0.688 -7.573 13.963 1.00 87.62 93 THR A CA 1
ATOM 727 C C . THR A 1 93 ? -0.314 -8.679 13.635 1.00 87.62 93 THR A C 1
ATOM 729 O O . THR A 1 93 ? -0.398 -9.651 14.384 1.00 87.62 93 THR A O 1
ATOM 732 N N . LYS A 1 94 ? -1.053 -8.579 12.519 1.00 87.94 94 LYS A N 1
ATOM 733 C CA . LYS A 1 94 ? -2.046 -9.588 12.115 1.00 87.94 94 LYS A CA 1
ATOM 734 C C . LYS A 1 94 ? -1.394 -10.930 11.784 1.00 87.94 94 LYS A C 1
ATOM 736 O O . LYS A 1 94 ? -1.835 -11.955 12.296 1.00 87.94 94 LYS A O 1
ATOM 741 N N . TYR A 1 95 ? -0.348 -10.912 10.962 1.00 85.00 95 TYR A N 1
ATOM 742 C CA . TYR A 1 95 ? 0.318 -12.127 10.480 1.00 85.00 95 TYR A CA 1
ATOM 743 C C . TYR A 1 95 ? 1.535 -12.523 11.316 1.00 85.00 95 TYR A C 1
ATOM 745 O O . TYR A 1 95 ? 2.232 -13.478 10.984 1.00 85.00 95 TYR A O 1
ATOM 753 N N . LYS A 1 96 ? 1.782 -11.806 12.422 1.00 81.44 96 LYS A N 1
ATOM 754 C CA . LYS A 1 96 ? 2.909 -12.033 13.338 1.00 81.44 96 LYS A CA 1
ATOM 755 C C . LYS A 1 96 ? 4.242 -12.135 12.593 1.00 81.44 96 LYS A C 1
ATOM 757 O O . LYS A 1 96 ? 5.095 -12.956 12.940 1.00 81.44 96 LYS A O 1
ATOM 762 N N . PHE A 1 97 ? 4.428 -11.304 11.565 1.00 77.75 97 PHE A N 1
ATOM 763 C CA . PHE A 1 97 ? 5.719 -11.212 10.897 1.00 77.75 97 PHE A CA 1
ATOM 764 C C . PHE A 1 97 ? 6.770 -10.856 11.950 1.00 77.75 97 PHE A C 1
ATOM 766 O O . PHE A 1 97 ? 6.523 -9.996 12.797 1.00 77.75 97 PHE A O 1
ATOM 773 N N . ARG A 1 98 ? 7.936 -11.519 11.921 1.00 64.19 98 ARG A N 1
ATOM 774 C CA . ARG A 1 98 ? 9.070 -11.161 12.785 1.00 64.19 98 ARG A CA 1
ATOM 775 C C . ARG A 1 98 ? 9.585 -9.791 12.358 1.00 64.19 98 ARG A C 1
ATOM 777 O O . ARG A 1 98 ? 10.527 -9.666 11.583 1.00 64.19 98 ARG A O 1
ATOM 784 N N . SER A 1 99 ? 8.917 -8.752 12.826 1.00 55.56 99 SER A N 1
ATOM 785 C CA . SER A 1 99 ? 9.242 -7.379 12.517 1.00 55.56 99 SER A CA 1
ATOM 786 C C . SER A 1 99 ? 10.419 -6.940 13.373 1.00 55.56 99 SER A C 1
ATOM 788 O O . SER A 1 99 ? 10.253 -6.653 14.556 1.00 55.56 99 SER A O 1
ATOM 790 N N . ARG A 1 100 ? 11.594 -6.777 12.759 1.00 57.22 100 ARG A N 1
ATOM 791 C CA . ARG A 1 100 ? 12.597 -5.818 13.243 1.00 57.22 100 ARG A CA 1
ATOM 792 C C . ARG A 1 100 ? 12.187 -4.418 12.754 1.00 57.22 100 ARG A C 1
ATOM 794 O O . ARG A 1 100 ? 12.911 -3.754 12.028 1.00 57.22 100 ARG A O 1
ATOM 801 N N . ILE A 1 101 ? 10.946 -4.029 13.049 1.00 56.84 101 ILE A N 1
ATOM 802 C CA . ILE A 1 101 ? 10.412 -2.695 12.768 1.00 56.84 101 ILE A CA 1
ATOM 803 C C . ILE A 1 101 ? 10.630 -1.939 14.073 1.00 56.84 101 ILE A C 1
ATOM 805 O O . ILE A 1 101 ? 9.799 -2.073 14.958 1.00 56.84 101 ILE A O 1
ATOM 809 N N . ILE A 1 102 ? 11.802 -1.309 14.218 1.00 45.28 102 ILE A N 1
ATOM 810 C CA . ILE A 1 102 ? 12.214 -0.241 15.159 1.00 45.28 102 ILE A CA 1
ATOM 811 C C . ILE A 1 102 ? 13.739 -0.374 15.377 1.00 45.28 102 ILE A C 1
ATOM 813 O O . ILE A 1 102 ? 14.195 -1.353 15.965 1.00 45.28 102 ILE A O 1
ATOM 817 N N . GLY A 1 103 ? 14.503 0.631 14.925 1.00 34.94 103 GLY A N 1
ATOM 818 C CA . GLY A 1 103 ? 15.813 0.991 15.492 1.00 34.94 103 GLY A CA 1
ATOM 819 C C . GLY A 1 103 ? 17.072 0.711 14.658 1.00 34.94 103 GLY A C 1
ATOM 820 O O . GLY A 1 103 ? 17.772 -0.261 14.932 1.00 34.94 103 GLY A O 1
ATOM 821 N N . ALA A 1 104 ? 17.385 1.609 13.718 1.00 32.19 104 ALA A N 1
ATOM 822 C CA . ALA A 1 104 ? 18.728 2.153 13.470 1.00 32.19 104 ALA A CA 1
ATOM 823 C C . ALA A 1 104 ? 18.571 3.526 12.803 1.00 32.19 104 ALA A C 1
ATOM 825 O O . ALA A 1 104 ? 17.780 3.598 11.834 1.00 32.19 104 ALA A O 1
#